Protein AF-A0A090X756-F1 (afdb_monomer_lite)

Structure (mmCIF, N/CA/C/O backbone):
data_AF-A0A090X756-F1
#
_entry.id   AF-A0A090X756-F1
#
loop_
_atom_site.group_PDB
_atom_site.id
_atom_site.type_symbol
_atom_site.label_atom_id
_atom_site.label_alt_id
_atom_site.label_comp_id
_atom_site.label_asym_id
_atom_site.label_entity_id
_atom_site.label_seq_id
_atom_site.pdbx_PDB_ins_code
_atom_site.Cartn_x
_atom_site.Cartn_y
_atom_site.Cartn_z
_atom_site.occupancy
_atom_site.B_iso_or_equiv
_atom_site.auth_seq_id
_atom_site.auth_comp_id
_atom_site.auth_asym_id
_atom_site.auth_atom_id
_atom_site.pdbx_PDB_model_num
ATOM 1 N N . MET A 1 1 ? 5.751 -8.854 -4.617 1.00 70.81 1 MET A N 1
ATOM 2 C CA . MET A 1 1 ? 5.365 -9.534 -3.361 1.00 70.81 1 MET A CA 1
ATOM 3 C C . MET A 1 1 ? 4.564 -8.552 -2.526 1.00 70.81 1 MET A C 1
ATOM 5 O O . MET A 1 1 ? 4.769 -7.356 -2.693 1.00 70.81 1 MET A O 1
ATOM 9 N N . GLY A 1 2 ? 3.671 -9.016 -1.657 1.00 81.38 2 GLY A N 1
ATOM 10 C CA . GLY A 1 2 ? 2.871 -8.128 -0.814 1.00 81.38 2 GLY A CA 1
ATOM 11 C C . GLY A 1 2 ? 2.538 -8.758 0.532 1.00 81.38 2 GLY A C 1
ATOM 12 O O . GLY A 1 2 ? 2.558 -9.981 0.666 1.00 81.38 2 GLY A O 1
ATOM 13 N N . ALA A 1 3 ? 2.261 -7.912 1.519 1.00 84.62 3 ALA A N 1
ATOM 14 C CA . ALA A 1 3 ? 1.830 -8.285 2.858 1.00 84.62 3 ALA A CA 1
ATOM 15 C C . ALA A 1 3 ? 0.523 -7.560 3.184 1.00 84.62 3 ALA A C 1
ATOM 17 O O . ALA A 1 3 ? 0.378 -6.363 2.925 1.00 84.62 3 ALA A O 1
ATOM 18 N N . THR A 1 4 ? -0.426 -8.290 3.767 1.00 84.69 4 THR A N 1
ATOM 19 C CA . THR A 1 4 ? -1.733 -7.749 4.148 1.00 84.69 4 THR A CA 1
ATOM 20 C C . THR A 1 4 ? -1.966 -7.962 5.633 1.00 84.69 4 THR A C 1
ATOM 22 O O . THR A 1 4 ? -1.927 -9.092 6.115 1.00 84.69 4 THR A O 1
ATOM 25 N N . PHE A 1 5 ? -2.257 -6.876 6.343 1.00 86.69 5 PHE A N 1
ATOM 26 C CA . PHE A 1 5 ? -2.661 -6.879 7.742 1.00 86.69 5 PHE A CA 1
ATOM 27 C C . PHE A 1 5 ? -4.112 -6.428 7.839 1.00 86.69 5 PHE A C 1
ATOM 29 O O . PHE A 1 5 ? -4.447 -5.293 7.506 1.00 86.69 5 PHE A O 1
ATOM 36 N N . SER A 1 6 ? -4.984 -7.321 8.296 1.00 88.88 6 SER A N 1
ATOM 37 C CA . SER A 1 6 ? -6.403 -7.031 8.495 1.00 88.88 6 SER A CA 1
ATOM 38 C C . SER A 1 6 ? -6.787 -7.222 9.957 1.00 88.88 6 SER A C 1
ATOM 40 O O . SER A 1 6 ? -6.328 -8.144 10.632 1.00 88.88 6 SER A O 1
ATOM 42 N N . HIS A 1 7 ? -7.620 -6.316 10.470 1.00 85.00 7 HIS A N 1
ATOM 43 C CA . HIS A 1 7 ? -8.188 -6.461 11.803 1.00 85.00 7 HIS A CA 1
ATOM 44 C C . HIS A 1 7 ? -9.234 -7.595 11.786 1.00 85.00 7 HIS A C 1
ATOM 46 O O . HIS A 1 7 ? -10.090 -7.578 10.905 1.00 85.00 7 HIS A O 1
ATOM 52 N N . PRO A 1 8 ? -9.284 -8.505 12.780 1.00 81.12 8 PRO A N 1
ATOM 53 C CA . PRO A 1 8 ? -10.213 -9.651 12.791 1.00 81.12 8 PRO A CA 1
ATOM 54 C C . PRO A 1 8 ? -11.699 -9.279 12.680 1.00 81.12 8 PRO A C 1
ATOM 56 O O . PRO A 1 8 ? -12.526 -10.058 12.230 1.00 81.12 8 PRO A O 1
ATOM 59 N N . LYS A 1 9 ? -12.043 -8.065 13.118 1.00 83.12 9 LYS A N 1
ATOM 60 C CA . LYS A 1 9 ? -13.391 -7.477 13.007 1.00 83.12 9 LYS A CA 1
ATOM 61 C C . LYS A 1 9 ? -13.579 -6.570 11.779 1.00 83.12 9 LYS A C 1
ATOM 63 O O . LYS A 1 9 ? -14.427 -5.688 11.832 1.00 83.12 9 LYS A O 1
ATOM 68 N N . ASN A 1 10 ? -12.728 -6.688 10.755 1.00 75.31 10 ASN A N 1
ATOM 69 C CA . ASN A 1 10 ? -12.721 -5.881 9.526 1.00 75.31 10 ASN A CA 1
ATOM 70 C C . ASN A 1 10 ? -12.894 -4.368 9.748 1.00 75.31 10 ASN A C 1
ATOM 72 O O . ASN A 1 10 ? -13.495 -3.690 8.935 1.00 75.31 10 ASN A O 1
ATOM 76 N N . ARG A 1 11 ? -12.382 -3.805 10.848 1.00 83.06 11 ARG A N 1
ATOM 77 C CA . ARG A 1 11 ? -12.492 -2.354 11.107 1.00 83.06 11 ARG A CA 1
ATOM 78 C C . ARG A 1 11 ? -11.498 -1.546 10.286 1.00 83.06 11 ARG A C 1
ATOM 80 O O . ARG A 1 11 ? -11.741 -0.393 9.948 1.00 83.06 11 ARG A O 1
ATOM 87 N N . TRP A 1 12 ? -10.370 -2.166 9.976 1.00 86.06 12 TRP A N 1
ATOM 88 C CA . TRP A 1 12 ? -9.326 -1.594 9.156 1.00 86.06 12 TRP A CA 1
ATOM 89 C C . TRP A 1 12 ? -8.497 -2.710 8.527 1.00 86.06 12 TRP A C 1
ATOM 91 O O . TRP A 1 12 ? -8.383 -3.810 9.080 1.00 86.06 12 TRP A O 1
ATOM 101 N N . ALA A 1 13 ? -7.935 -2.420 7.362 1.00 89.38 13 ALA A N 1
ATOM 102 C CA . ALA A 1 13 ? -7.003 -3.283 6.664 1.00 89.38 13 ALA A CA 1
ATOM 103 C C . ALA A 1 13 ? -5.925 -2.432 5.995 1.00 89.38 13 ALA A C 1
ATOM 105 O O . ALA A 1 13 ? -6.216 -1.399 5.390 1.00 89.38 13 ALA A O 1
ATOM 106 N N . ILE A 1 14 ? -4.681 -2.879 6.110 1.00 88.19 14 ILE A N 1
ATOM 107 C CA . ILE A 1 14 ? -3.509 -2.251 5.515 1.00 88.19 14 ILE A CA 1
ATOM 108 C C . ILE A 1 14 ? -2.868 -3.290 4.609 1.00 88.19 14 ILE A C 1
ATOM 110 O O . ILE A 1 14 ? -2.523 -4.386 5.048 1.00 88.19 14 ILE A O 1
ATOM 114 N N . THR A 1 15 ? -2.732 -2.955 3.335 1.00 8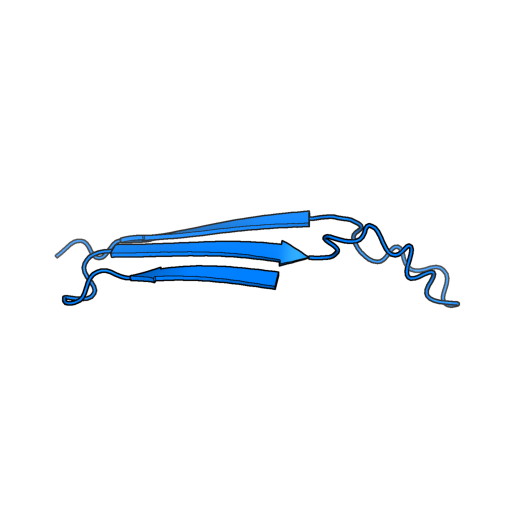9.38 15 THR A N 1
ATOM 115 C CA . THR A 1 15 ? -2.122 -3.824 2.327 1.00 89.38 15 THR A CA 1
ATOM 116 C C . THR A 1 15 ? -0.935 -3.099 1.728 1.00 89.38 15 THR A C 1
ATOM 118 O O . THR A 1 15 ? -1.081 -1.982 1.235 1.00 89.38 15 THR A O 1
ATOM 121 N N . ALA A 1 16 ? 0.238 -3.714 1.807 1.00 88.00 16 ALA A N 1
ATOM 122 C CA . ALA A 1 16 ? 1.458 -3.211 1.203 1.00 88.00 16 ALA A CA 1
ATOM 123 C C . ALA A 1 16 ? 1.879 -4.173 0.097 1.00 88.00 16 ALA A C 1
ATOM 125 O O . ALA A 1 16 ? 2.135 -5.350 0.349 1.00 88.00 16 ALA A O 1
ATOM 126 N N . GLU A 1 17 ? 1.962 -3.674 -1.126 1.00 85.19 17 GLU A N 1
ATOM 127 C CA . GLU A 1 17 ? 2.341 -4.449 -2.296 1.00 85.19 17 GLU A CA 1
ATOM 128 C C . GLU A 1 17 ? 3.543 -3.802 -2.963 1.00 85.19 17 GLU A C 1
ATOM 130 O O . GLU A 1 17 ? 3.624 -2.587 -3.133 1.00 85.19 17 GLU A O 1
ATOM 135 N N . VAL A 1 18 ? 4.500 -4.635 -3.347 1.00 77.06 18 VAL A N 1
ATOM 136 C CA . VAL A 1 18 ? 5.689 -4.207 -4.068 1.00 77.06 18 VAL A CA 1
ATOM 137 C C . VAL A 1 18 ? 5.739 -4.957 -5.378 1.00 77.06 18 VAL A C 1
ATOM 139 O O . VAL A 1 18 ? 5.901 -6.187 -5.416 1.00 77.06 18 VAL A O 1
ATOM 142 N N . THR A 1 19 ? 5.623 -4.211 -6.465 1.00 74.88 19 THR A N 1
ATOM 143 C CA . THR A 1 19 ? 5.904 -4.724 -7.795 1.00 74.88 19 THR A CA 1
ATOM 144 C C . THR A 1 19 ? 7.380 -4.511 -8.098 1.00 74.88 19 THR A C 1
ATOM 146 O O . THR A 1 19 ? 7.962 -3.457 -7.842 1.00 74.88 19 THR A O 1
ATOM 149 N N . ASN A 1 20 ? 7.998 -5.556 -8.645 1.00 67.44 20 ASN A N 1
ATOM 150 C CA . ASN A 1 20 ? 9.384 -5.527 -9.097 1.00 67.44 20 ASN A CA 1
ATOM 151 C C . ASN A 1 20 ? 10.436 -5.341 -7.968 1.00 67.44 20 ASN A C 1
ATOM 153 O O . ASN A 1 20 ? 11.339 -4.510 -8.060 1.00 67.44 20 ASN A O 1
ATOM 157 N N . MET A 1 21 ? 10.336 -6.135 -6.885 1.00 63.16 21 MET A N 1
ATOM 158 C CA . MET A 1 21 ? 11.289 -6.114 -5.750 1.00 63.16 21 MET A CA 1
ATOM 159 C C . MET A 1 21 ? 12.739 -6.414 -6.153 1.00 63.16 21 MET A C 1
ATOM 161 O O . MET A 1 21 ? 13.656 -5.806 -5.612 1.00 63.16 21 MET A O 1
ATOM 165 N N . LEU A 1 22 ? 12.936 -7.329 -7.104 1.00 59.88 22 LEU A N 1
ATOM 166 C CA . LEU A 1 22 ? 14.256 -7.736 -7.600 1.00 59.88 22 LEU A CA 1
ATOM 167 C C . LEU A 1 22 ? 14.818 -6.783 -8.666 1.00 59.88 22 LEU A C 1
ATOM 169 O O . LEU A 1 22 ? 15.914 -7.012 -9.163 1.00 59.88 22 LEU A O 1
ATOM 173 N N . ASN A 1 23 ? 14.104 -5.690 -8.979 1.00 56.00 23 AS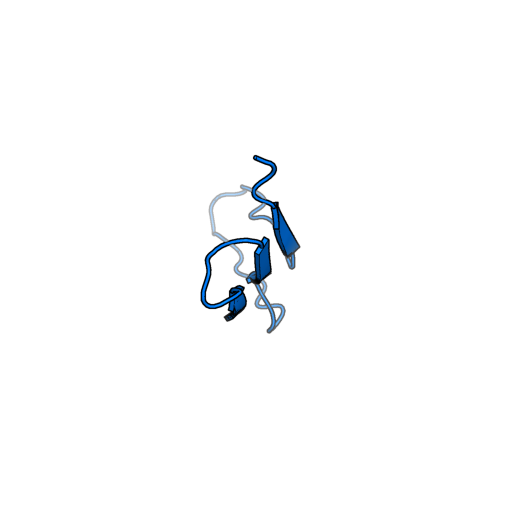N A N 1
ATOM 174 C CA . ASN A 1 23 ? 14.492 -4.731 -10.015 1.00 56.00 23 ASN A CA 1
ATOM 175 C C . ASN A 1 23 ? 14.801 -5.429 -11.350 1.00 56.00 23 ASN A C 1
ATOM 177 O O . ASN A 1 23 ? 15.727 -5.048 -12.068 1.00 56.00 23 ASN A O 1
ATOM 181 N N . GLU A 1 24 ? 14.028 -6.472 -11.660 1.00 57.28 24 GLU A N 1
ATOM 182 C CA . GLU A 1 24 ? 14.119 -7.162 -12.932 1.00 57.28 24 GLU A CA 1
ATOM 183 C C . GLU A 1 24 ? 13.666 -6.146 -13.983 1.00 57.28 24 GLU A C 1
ATOM 185 O O . GLU A 1 24 ? 12.495 -5.741 -14.039 1.00 57.28 24 GLU A O 1
ATOM 190 N N . LYS A 1 25 ? 14.610 -5.652 -14.787 1.00 53.78 25 LYS A N 1
ATOM 191 C CA . LYS A 1 25 ? 14.279 -4.866 -15.973 1.00 53.78 25 LYS A CA 1
ATOM 192 C C . LYS A 1 25 ? 13.634 -5.821 -16.965 1.00 53.78 25 LYS A C 1
ATOM 194 O O . LYS A 1 25 ? 14.299 -6.349 -17.849 1.00 53.78 25 LYS A O 1
ATOM 199 N N . VAL A 1 26 ? 12.338 -6.055 -16.800 1.00 54.00 26 VAL A N 1
ATOM 200 C CA . VAL A 1 26 ? 11.528 -6.737 -17.801 1.00 54.00 26 VAL A CA 1
ATOM 201 C C . VAL A 1 26 ? 11.393 -5.762 -18.968 1.00 54.00 26 VAL A C 1
ATOM 203 O O . VAL A 1 26 ? 10.458 -4.964 -19.033 1.00 54.00 26 VAL A O 1
ATOM 206 N N . PHE A 1 27 ? 12.403 -5.759 -19.839 1.00 51.47 27 PHE A N 1
ATOM 207 C CA . PHE A 1 27 ? 12.328 -5.141 -21.150 1.00 51.47 27 PHE A CA 1
ATOM 208 C C . PHE A 1 27 ? 11.296 -5.926 -21.940 1.00 51.47 27 PHE A C 1
ATOM 210 O O . PHE A 1 27 ? 11.544 -7.046 -22.378 1.00 51.47 27 PHE A O 1
ATOM 217 N N . ASP A 1 28 ? 10.116 -5.347 -22.082 1.00 56.72 28 ASP A N 1
ATOM 218 C CA . ASP A 1 28 ? 9.149 -5.855 -23.029 1.00 56.72 28 ASP A CA 1
ATOM 219 C C . ASP A 1 28 ? 9.574 -5.372 -24.415 1.00 56.72 28 ASP A C 1
ATOM 221 O O . ASP A 1 28 ? 9.818 -4.179 -24.617 1.00 56.72 28 ASP A O 1
ATOM 225 N N . ASN A 1 29 ? 9.696 -6.296 -25.365 1.00 54.59 29 ASN A N 1
ATOM 226 C CA . ASN A 1 29 ? 10.202 -6.054 -26.719 1.00 54.59 29 ASN A CA 1
ATOM 227 C C . ASN A 1 29 ? 9.185 -5.291 -27.609 1.00 54.59 29 ASN A C 1
ATOM 229 O O . ASN A 1 29 ? 9.010 -5.613 -28.779 1.00 54.59 29 ASN A O 1
ATOM 233 N N . PHE A 1 30 ? 8.462 -4.322 -27.031 1.00 58.16 30 PHE A N 1
ATOM 234 C CA . PHE A 1 30 ? 7.293 -3.646 -27.611 1.00 58.16 30 PHE A CA 1
ATOM 235 C C . 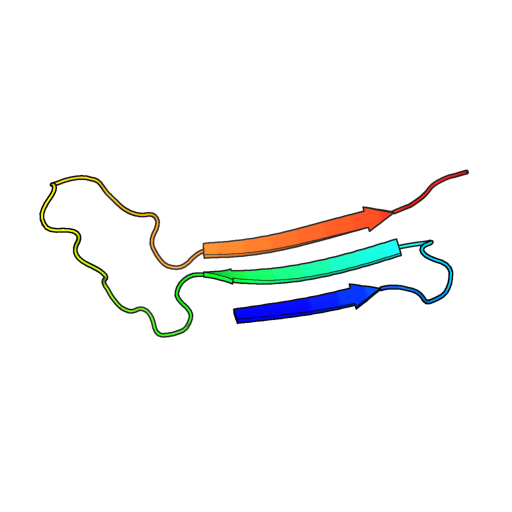PHE A 1 30 ? 7.292 -2.115 -27.442 1.00 58.16 30 PHE A C 1
ATOM 237 O O . PHE A 1 30 ? 6.261 -1.479 -27.641 1.00 58.16 30 PHE A O 1
ATOM 244 N N . SER A 1 31 ? 8.422 -1.490 -27.083 1.00 56.22 31 SER A N 1
ATOM 245 C CA . SER A 1 31 ? 8.550 -0.020 -26.941 1.00 56.22 31 SER A CA 1
ATOM 246 C C . SER A 1 31 ? 7.547 0.654 -25.985 1.00 56.22 31 SER A C 1
ATOM 248 O O . SER A 1 31 ? 7.422 1.878 -25.981 1.00 56.22 31 SER A O 1
ATOM 250 N N . VAL A 1 32 ? 6.856 -0.109 -25.134 1.00 58.06 32 VAL A N 1
ATOM 251 C CA . VAL A 1 32 ? 5.959 0.414 -24.097 1.00 58.06 32 VAL A CA 1
ATOM 252 C C . VAL A 1 32 ? 6.695 0.385 -22.763 1.00 58.06 32 VAL A C 1
ATOM 254 O O . VAL A 1 32 ? 7.155 -0.667 -22.320 1.00 58.06 3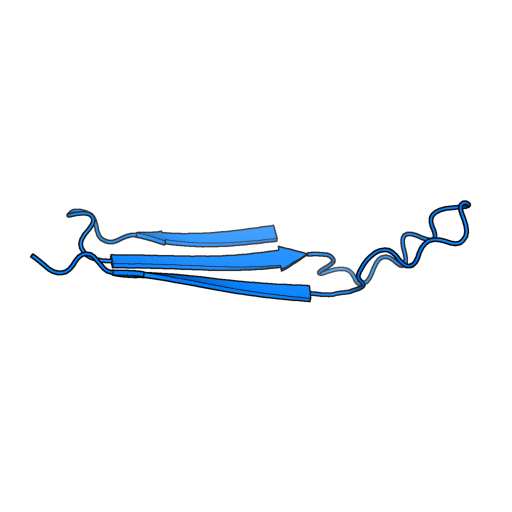2 VAL A O 1
ATOM 257 N N . GLN A 1 33 ? 6.807 1.543 -22.106 1.00 56.12 33 GLN A N 1
ATOM 258 C CA . GLN A 1 33 ? 7.331 1.620 -20.743 1.00 56.12 33 GLN A CA 1
ATOM 259 C C . GLN A 1 33 ? 6.391 0.862 -19.804 1.00 56.12 33 GLN A C 1
ATOM 261 O O . GLN A 1 33 ? 5.358 1.382 -19.383 1.00 56.12 33 GLN A O 1
ATOM 266 N N . ARG A 1 34 ? 6.750 -0.373 -19.449 1.00 59.06 34 ARG A N 1
ATOM 267 C CA . ARG A 1 34 ? 6.159 -1.011 -18.276 1.00 59.06 34 ARG A CA 1
ATOM 268 C C . ARG A 1 34 ? 6.626 -0.243 -17.033 1.00 59.06 34 ARG A C 1
ATOM 270 O O . ARG A 1 34 ? 7.806 0.111 -16.956 1.00 59.06 34 ARG A O 1
ATOM 277 N N . PRO A 1 35 ? 5.730 0.036 -16.072 1.00 57.88 35 PRO A N 1
ATOM 278 C CA . PRO A 1 35 ? 6.112 0.708 -14.840 1.00 57.88 35 PRO A CA 1
ATOM 279 C C . PRO A 1 35 ? 7.221 -0.096 -14.150 1.00 57.88 35 PRO A C 1
ATOM 281 O O . PRO A 1 35 ? 7.135 -1.319 -14.033 1.00 57.88 35 PRO A O 1
ATOM 284 N N . GLY A 1 36 ? 8.293 0.601 -13.763 1.00 65.94 36 GLY A N 1
ATOM 285 C CA . GLY A 1 36 ? 9.434 0.023 -13.053 1.00 65.94 36 GLY A CA 1
ATOM 286 C C . GLY A 1 36 ? 9.062 -0.444 -11.641 1.00 65.94 36 GLY A C 1
ATOM 287 O O . GLY A 1 36 ? 7.932 -0.836 -11.364 1.00 65.94 36 GLY A O 1
ATOM 288 N N . ARG A 1 37 ? 10.014 -0.399 -10.705 1.00 73.31 37 ARG A N 1
ATOM 289 C CA . ARG A 1 37 ? 9.721 -0.697 -9.297 1.00 73.31 37 ARG A CA 1
ATOM 290 C C . ARG A 1 37 ? 8.690 0.288 -8.747 1.00 73.31 37 ARG A C 1
ATOM 292 O O . ARG A 1 37 ? 8.972 1.482 -8.670 1.00 73.31 37 ARG A O 1
ATOM 299 N N . ALA A 1 38 ? 7.541 -0.227 -8.321 1.00 77.69 38 ALA A N 1
ATOM 300 C CA . ALA A 1 38 ? 6.489 0.558 -7.695 1.00 77.69 38 ALA A CA 1
ATOM 301 C C . ALA A 1 38 ? 6.086 -0.058 -6.350 1.00 77.69 38 ALA A C 1
ATOM 303 O O . ALA A 1 38 ? 6.086 -1.276 -6.157 1.00 77.69 38 ALA A O 1
ATOM 304 N N . PHE A 1 39 ? 5.777 0.825 -5.406 1.00 80.94 39 PHE A N 1
ATOM 305 C CA . PHE A 1 39 ? 5.313 0.478 -4.071 1.00 80.94 39 PHE A CA 1
ATOM 306 C C . PHE A 1 39 ? 3.889 0.993 -3.930 1.00 80.94 39 PHE A C 1
ATOM 308 O O . PHE A 1 39 ? 3.633 2.179 -4.139 1.00 80.94 39 PHE A O 1
ATOM 315 N N . TYR A 1 40 ? 2.977 0.105 -3.570 1.00 84.62 40 TYR A N 1
ATOM 316 C CA . TYR A 1 40 ? 1.574 0.412 -3.363 1.00 84.62 40 TYR A CA 1
ATOM 317 C C . TYR A 1 40 ? 1.236 0.167 -1.900 1.00 84.62 40 TYR A C 1
ATOM 319 O O . TYR A 1 40 ? 1.497 -0.905 -1.359 1.00 84.62 40 TYR A O 1
ATOM 327 N N . ILE A 1 41 ? 0.653 1.172 -1.254 1.00 86.56 41 ILE A N 1
ATOM 328 C CA . ILE A 1 41 ? 0.115 1.049 0.097 1.00 86.56 41 ILE A CA 1
ATOM 329 C C . ILE A 1 41 ? -1.362 1.403 0.022 1.00 86.56 41 ILE A C 1
ATOM 331 O O . ILE A 1 41 ? -1.725 2.514 -0.359 1.00 86.56 41 ILE A O 1
ATOM 335 N N . THR A 1 42 ? -2.209 0.450 0.391 1.00 89.19 42 THR A N 1
ATOM 336 C CA . THR A 1 42 ? -3.660 0.614 0.438 1.00 89.19 42 THR A CA 1
ATOM 337 C C . THR A 1 42 ? -4.122 0.541 1.884 1.00 89.19 42 THR A C 1
ATOM 339 O O . THR A 1 42 ? -3.903 -0.464 2.561 1.00 89.19 42 THR A O 1
ATOM 342 N N . ILE A 1 43 ? -4.795 1.594 2.350 1.00 88.81 43 ILE A N 1
ATOM 343 C CA . ILE A 1 43 ? -5.398 1.661 3.683 1.00 88.81 43 ILE A CA 1
ATOM 344 C C . ILE A 1 43 ? -6.913 1.684 3.506 1.00 88.81 43 ILE A C 1
ATOM 346 O O . ILE A 1 43 ? -7.458 2.566 2.846 1.00 88.81 43 ILE A O 1
ATOM 350 N N . ARG A 1 44 ? -7.596 0.705 4.096 1.00 89.62 44 ARG A N 1
ATOM 351 C CA . ARG A 1 44 ? -9.057 0.649 4.168 1.00 89.62 44 ARG A CA 1
ATOM 352 C C . ARG A 1 44 ? -9.477 0.789 5.617 1.00 89.62 44 ARG A C 1
ATOM 354 O O . ARG A 1 44 ? -8.998 0.045 6.469 1.00 89.62 44 ARG A O 1
ATOM 361 N N . THR A 1 45 ? -10.385 1.714 5.886 1.00 87.81 45 THR A N 1
ATOM 362 C CA . THR A 1 45 ? -11.008 1.899 7.195 1.00 87.81 45 THR A CA 1
ATOM 363 C C . THR A 1 45 ? -12.518 1.845 7.019 1.00 87.81 45 THR A C 1
ATOM 365 O O . THR A 1 45 ?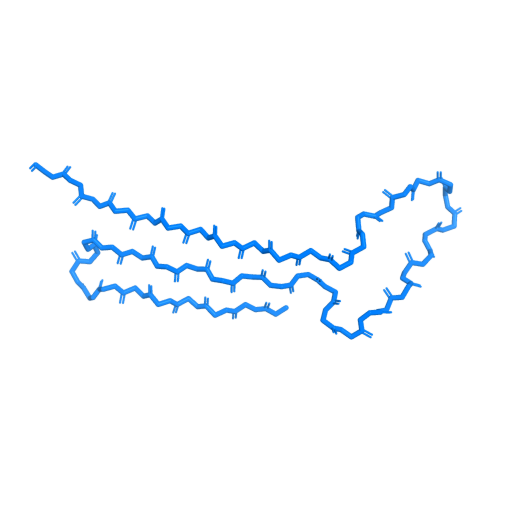 -13.052 2.294 6.005 1.00 87.81 45 THR A O 1
ATOM 368 N N . PHE A 1 46 ? -13.206 1.246 7.983 1.00 85.12 46 PHE A N 1
ATOM 369 C CA . PHE A 1 46 ? -14.659 1.166 7.994 1.00 85.12 46 PHE A CA 1
ATOM 370 C C . PHE A 1 46 ? -15.152 2.086 9.107 1.00 85.12 46 PHE A C 1
ATOM 372 O O . PHE A 1 46 ? -14.917 1.818 10.286 1.00 85.12 46 PHE A O 1
ATOM 379 N N . ILE A 1 47 ? -15.768 3.200 8.715 1.00 80.50 47 ILE A N 1
ATOM 380 C CA . ILE A 1 47 ? -16.380 4.179 9.617 1.00 80.50 47 ILE A CA 1
ATOM 381 C C . ILE A 1 47 ? -17.883 3.882 9.597 1.00 80.50 47 ILE A C 1
ATOM 383 O O . ILE A 1 47 ? -18.465 3.821 8.515 1.00 80.50 47 ILE A O 1
ATOM 387 N N . ASN A 1 48 ? -18.465 3.611 10.765 1.00 68.12 48 ASN A N 1
ATOM 388 C CA . ASN A 1 48 ? -19.898 3.366 10.966 1.00 68.12 48 ASN A CA 1
ATOM 389 C C . ASN A 1 48 ? -20.496 4.587 11.661 1.00 68.12 48 ASN A C 1
ATOM 391 O O . ASN A 1 48 ? -19.823 5.059 12.609 1.00 68.12 48 ASN A O 1
#

Organism: NCBI:txid221126

Foldseek 3Di:
DKDKDADPVRQKIKIKDWDAPVQPPPPDPPPDDDD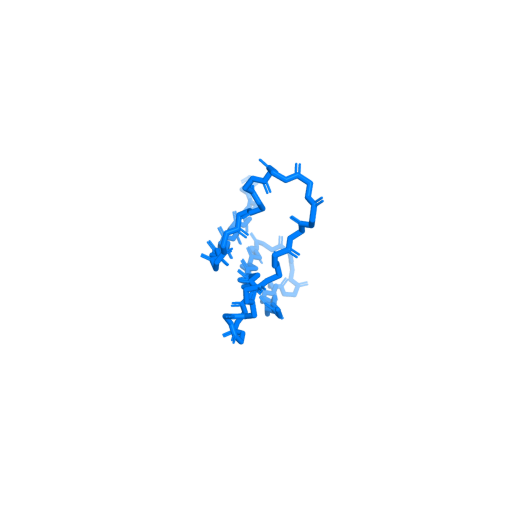TIDIDIDIDGDDD

Sequence (48 aa):
MGATFSHPKNRWAITAEVTNMLNEKVFDNFSVQRPGRAFYITIRTFIN

pLDDT: mean 74.18, std 13.09, range [51.47, 89.62]

Radius of gyration: 15.54 Å; chains: 1; bounding box: 34×14×41 Å

Secondary structure (DSSP, 8-state):
-EEEEE-TTSSEEEEEEEE-TT------TTS-----SEEEEEEEE---